Protein AF-A0A2E5K5N8-F1 (afdb_monomer_lite)

pLDDT: mean 83.08, std 12.69, range [45.38, 95.25]

Radius of gyration: 17.3 Å; chains: 1; bounding box: 49×31×35 Å

Sequence (79 aa):
MRESRIPPNAALPKMNPFLLQSADSITTKKDSHREISAKGQSSLKKLAAFLDKKELKRVTEIRHSPFVRAKQTAENSKK

Secondary structure (DSSP, 8-state):
-------TT-----------PPPPB-TTS-GGGPPBPHHHHHHHHHHHHHHHHTT----------SSHHHHHHHHHH--

Foldseek 3Di:
DDDPDDPPPPDDPDDDDDDDDQFDWDPPDDFLATAHDPNRLVVLVVVLVVCVVVVVQPDPDDDFDNGNSGVNSRVSNHD

Structure (mmCIF, N/CA/C/O backbone):
data_AF-A0A2E5K5N8-F1
#
_entry.id   AF-A0A2E5K5N8-F1
#
loop_
_atom_site.group_PDB
_atom_site.id
_atom_site.type_symbol
_atom_site.label_atom_id
_atom_site.label_alt_id
_atom_site.label_comp_id
_atom_site.label_asym_id
_atom_site.label_entity_id
_atom_site.label_seq_id
_atom_site.pdbx_PDB_ins_code
_atom_site.Cartn_x
_atom_site.Cartn_y
_atom_site.Cartn_z
_atom_site.occupancy
_atom_site.B_iso_or_equiv
_atom_site.auth_seq_id
_atom_site.auth_comp_id
_atom_site.auth_asym_id
_atom_site.auth_atom_id
_atom_site.pdbx_PDB_model_num
ATOM 1 N N . MET A 1 1 ? -33.860 -26.156 -3.700 1.00 45.38 1 MET A N 1
ATOM 2 C CA . MET A 1 1 ? -32.878 -25.060 -3.552 1.00 45.38 1 MET A CA 1
ATOM 3 C C . MET A 1 1 ? -33.537 -23.965 -2.724 1.00 45.38 1 MET A C 1
ATOM 5 O O . MET A 1 1 ? -34.622 -23.541 -3.092 1.00 45.38 1 MET A O 1
ATOM 9 N N . ARG A 1 2 ? -32.992 -23.604 -1.553 1.00 47.03 2 ARG A N 1
ATOM 10 C CA . ARG A 1 2 ? -33.554 -22.531 -0.713 1.00 47.03 2 ARG A CA 1
ATOM 11 C C . ARG A 1 2 ? -32.912 -21.216 -1.137 1.00 47.03 2 ARG A C 1
ATOM 13 O O . ARG A 1 2 ? -31.750 -20.985 -0.826 1.00 47.03 2 ARG A O 1
ATOM 20 N N . GLU A 1 3 ? -33.655 -20.385 -1.854 1.00 55.34 3 GLU A N 1
ATOM 21 C CA . GLU A 1 3 ? -33.278 -18.990 -2.061 1.00 55.34 3 GLU A CA 1
ATOM 22 C C . GLU A 1 3 ? -33.292 -18.289 -0.700 1.00 55.34 3 GLU A C 1
ATOM 24 O O . GLU A 1 3 ? -34.329 -18.177 -0.041 1.00 55.34 3 GLU A O 1
ATOM 29 N N . SER A 1 4 ? -32.118 -17.869 -0.238 1.00 56.34 4 SER A N 1
ATOM 30 C CA . SER A 1 4 ? -31.959 -17.060 0.964 1.00 56.34 4 SER A CA 1
ATOM 31 C C . SER A 1 4 ? -32.568 -15.678 0.718 1.00 56.34 4 SER A C 1
ATOM 33 O O . SER A 1 4 ? -31.908 -14.779 0.201 1.00 56.34 4 SER A O 1
ATOM 35 N N . ARG A 1 5 ? -33.849 -15.516 1.062 1.00 65.69 5 ARG A N 1
ATOM 36 C CA . ARG A 1 5 ? -34.539 -14.222 1.055 1.00 65.69 5 ARG A CA 1
ATOM 37 C C . ARG A 1 5 ? -34.013 -13.386 2.219 1.00 65.69 5 ARG A C 1
ATOM 39 O O . ARG A 1 5 ? -34.339 -13.657 3.372 1.00 65.69 5 ARG A O 1
ATOM 46 N N . ILE A 1 6 ? -33.182 -12.391 1.922 1.00 65.88 6 ILE A N 1
ATOM 47 C CA . ILE A 1 6 ? -32.793 -11.370 2.899 1.00 65.88 6 ILE A CA 1
ATOM 48 C C . ILE A 1 6 ? -34.064 -10.566 3.224 1.00 65.88 6 ILE A C 1
ATOM 50 O O . ILE A 1 6 ? -34.700 -10.068 2.292 1.00 65.88 6 ILE A O 1
ATOM 54 N N . PRO A 1 7 ? -34.490 -10.466 4.497 1.00 69.25 7 PRO A N 1
ATOM 55 C CA . PRO A 1 7 ? -35.678 -9.701 4.837 1.00 69.25 7 PRO A CA 1
ATOM 56 C C . PRO A 1 7 ? -35.474 -8.221 4.471 1.00 69.25 7 PRO A C 1
ATOM 58 O O . PRO A 1 7 ? -34.372 -7.703 4.653 1.00 69.25 7 PRO A O 1
ATOM 61 N N . PRO A 1 8 ? -36.518 -7.520 3.997 1.00 64.56 8 PRO A N 1
ATOM 62 C CA . PRO A 1 8 ? -36.408 -6.165 3.440 1.00 64.56 8 PRO A CA 1
ATOM 63 C C . PRO A 1 8 ? -35.876 -5.110 4.428 1.00 64.56 8 PRO A C 1
ATOM 65 O O . PRO A 1 8 ? -35.424 -4.058 3.996 1.00 64.56 8 PRO A O 1
ATOM 68 N N . ASN A 1 9 ? -35.869 -5.419 5.732 1.00 62.16 9 ASN A N 1
ATOM 69 C CA . ASN A 1 9 ? -35.355 -4.571 6.814 1.00 62.16 9 ASN A CA 1
ATOM 70 C C . ASN A 1 9 ? -34.158 -5.187 7.561 1.00 62.16 9 ASN A C 1
ATOM 72 O O . ASN A 1 9 ? -33.849 -4.780 8.682 1.00 62.16 9 ASN A O 1
ATOM 76 N N . ALA A 1 10 ? -33.486 -6.188 6.987 1.00 65.62 10 ALA A N 1
ATOM 77 C CA . ALA A 1 10 ? -32.223 -6.650 7.545 1.00 65.62 10 ALA A CA 1
ATOM 78 C C . ALA A 1 10 ? -31.204 -5.508 7.460 1.00 65.62 10 ALA A C 1
ATOM 80 O O . ALA A 1 10 ? -30.899 -5.027 6.368 1.00 65.62 10 ALA A O 1
ATOM 81 N N . ALA A 1 11 ? -30.669 -5.080 8.604 1.00 69.06 11 ALA A N 1
ATOM 82 C CA . ALA A 1 11 ? -29.537 -4.168 8.618 1.00 69.06 11 ALA A CA 1
ATOM 83 C C . ALA A 1 11 ? -28.405 -4.801 7.796 1.00 69.06 11 ALA A C 1
ATOM 85 O O . ALA A 1 11 ? -27.893 -5.866 8.150 1.00 69.06 11 ALA A O 1
ATOM 86 N N . LEU A 1 12 ? -28.043 -4.167 6.678 1.00 70.19 12 LEU A N 1
ATOM 87 C CA . LEU A 1 12 ? -26.881 -4.588 5.909 1.00 70.19 12 LEU A CA 1
ATOM 88 C C . LEU A 1 12 ? -25.650 -4.509 6.823 1.00 70.19 12 LEU A C 1
ATOM 90 O O . LEU A 1 12 ? -25.540 -3.562 7.612 1.00 70.19 12 LEU A O 1
ATOM 94 N N . PRO A 1 13 ? -24.722 -5.477 6.745 1.00 68.81 13 PRO A N 1
ATOM 95 C CA . PRO A 1 13 ? -23.491 -5.402 7.512 1.00 68.81 13 PRO A CA 1
ATOM 96 C C . PRO A 1 13 ? -22.800 -4.067 7.218 1.00 68.81 13 PRO A C 1
ATOM 98 O O . PRO A 1 13 ? -22.554 -3.715 6.064 1.00 68.81 13 PRO A O 1
ATOM 101 N N . LYS A 1 14 ? -22.531 -3.298 8.277 1.00 72.06 14 LYS A N 1
ATOM 102 C CA . LYS A 1 14 ? -21.918 -1.973 8.173 1.00 72.06 14 LYS A CA 1
ATOM 103 C C . LYS A 1 14 ? -20.504 -2.123 7.613 1.00 72.06 14 LYS A C 1
ATOM 105 O O . LYS A 1 14 ? -19.601 -2.572 8.315 1.00 72.06 14 LYS A O 1
ATOM 110 N N . MET A 1 15 ? -20.328 -1.760 6.346 1.00 75.31 15 MET A N 1
ATOM 111 C CA . MET A 1 15 ? -19.032 -1.757 5.676 1.00 75.31 15 MET A CA 1
ATOM 112 C C . MET A 1 15 ? -18.410 -0.364 5.783 1.00 75.31 15 MET A C 1
ATOM 114 O O . MET A 1 15 ? -19.058 0.628 5.458 1.00 75.31 15 MET A O 1
ATOM 118 N N . ASN A 1 16 ? -17.153 -0.292 6.218 1.00 81.38 16 ASN A N 1
ATOM 119 C CA . ASN A 1 16 ? -16.385 0.952 6.270 1.00 81.38 16 ASN A CA 1
ATOM 120 C C . ASN A 1 16 ? -15.362 0.944 5.123 1.00 81.38 16 ASN A C 1
ATOM 122 O O . ASN A 1 16 ? -14.294 0.348 5.281 1.00 81.38 16 ASN A O 1
ATOM 126 N N . PRO A 1 17 ? -15.676 1.530 3.952 1.00 86.00 17 PRO A N 1
ATOM 127 C CA . PRO A 1 17 ? -14.737 1.572 2.842 1.00 86.00 17 PRO A CA 1
ATOM 128 C C . PRO A 1 17 ? -13.605 2.565 3.125 1.00 86.00 17 PRO A C 1
ATOM 130 O O . PRO A 1 17 ? -13.835 3.678 3.597 1.00 86.00 17 PRO A O 1
ATOM 133 N N . PHE A 1 18 ? -12.383 2.174 2.770 1.00 86.88 18 PHE A N 1
ATOM 134 C CA . PHE A 1 18 ? -11.211 3.047 2.772 1.00 86.88 18 PHE A CA 1
ATOM 135 C C . 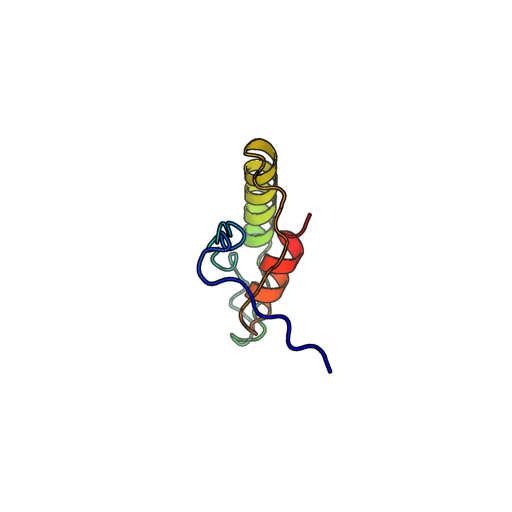PHE A 1 18 ? -10.684 3.183 1.349 1.00 86.88 18 PHE A C 1
ATOM 137 O O . PHE A 1 18 ? -10.638 2.208 0.598 1.00 86.88 18 PHE A O 1
ATOM 144 N N . LEU A 1 19 ? -10.263 4.393 0.987 1.00 90.50 19 LEU A N 1
ATOM 145 C CA . LEU A 1 19 ? -9.595 4.661 -0.280 1.00 90.50 19 LEU A CA 1
ATOM 146 C C . LEU A 1 19 ? -8.111 4.885 -0.017 1.00 90.50 19 LEU A C 1
ATOM 148 O O . LEU A 1 19 ? -7.738 5.694 0.832 1.00 90.50 19 LEU A O 1
ATOM 152 N N . LEU A 1 20 ? -7.271 4.166 -0.757 1.00 90.81 20 LEU A N 1
ATOM 153 C CA . LEU A 1 20 ? -5.823 4.265 -0.660 1.00 90.81 20 LEU A CA 1
ATOM 154 C C . LEU A 1 20 ? -5.223 4.440 -2.054 1.00 90.81 20 LEU A C 1
ATOM 156 O O . LEU A 1 20 ? -5.458 3.635 -2.954 1.00 90.81 20 LEU A O 1
ATOM 160 N N . GLN A 1 21 ? -4.419 5.486 -2.220 1.00 93.62 21 GLN A N 1
ATOM 161 C CA . GLN A 1 21 ? -3.618 5.687 -3.422 1.00 93.62 21 GLN A CA 1
ATOM 162 C C . GLN A 1 21 ? -2.390 4.765 -3.402 1.00 93.62 21 GLN A C 1
ATOM 164 O O . GLN A 1 21 ? -1.796 4.535 -2.348 1.00 93.62 21 GLN A O 1
ATOM 169 N N . SER A 1 22 ? -1.979 4.261 -4.572 1.00 92.12 22 SER A N 1
ATOM 170 C CA . SER A 1 22 ? -0.733 3.495 -4.697 1.00 92.12 22 SER A CA 1
ATOM 171 C C . SER A 1 22 ? 0.465 4.315 -4.221 1.00 92.12 22 SER A C 1
ATOM 173 O O . SER A 1 22 ? 0.568 5.498 -4.554 1.00 92.12 22 SER A O 1
ATOM 175 N N . ALA A 1 23 ? 1.385 3.672 -3.505 1.00 94.12 23 ALA A N 1
ATOM 176 C CA . ALA A 1 23 ? 2.611 4.306 -3.051 1.00 94.12 23 ALA A CA 1
ATOM 177 C C . ALA A 1 23 ? 3.497 4.765 -4.220 1.00 94.12 23 ALA A C 1
ATOM 179 O O . ALA A 1 23 ? 3.352 4.321 -5.363 1.00 94.12 23 ALA A O 1
ATOM 180 N N . ASP A 1 24 ? 4.436 5.649 -3.890 1.00 95.25 24 ASP A N 1
ATOM 181 C CA . ASP A 1 24 ? 5.433 6.165 -4.821 1.00 95.25 24 ASP A CA 1
ATOM 182 C C . ASP A 1 24 ? 6.182 5.028 -5.540 1.00 95.25 24 ASP A C 1
ATOM 184 O O . ASP A 1 24 ? 6.463 3.988 -4.938 1.00 95.25 24 ASP A O 1
ATOM 188 N N . SER A 1 25 ? 6.482 5.212 -6.828 1.00 94.25 25 SER A N 1
ATOM 189 C CA . SER A 1 25 ? 6.924 4.130 -7.722 1.00 94.25 25 SER A CA 1
ATOM 190 C C . SER A 1 25 ? 8.121 4.514 -8.586 1.00 94.25 25 SER A C 1
ATOM 192 O O . SER A 1 25 ? 8.345 5.683 -8.887 1.00 94.25 25 SER A O 1
ATOM 194 N N . ILE A 1 26 ? 8.899 3.512 -8.991 1.00 91.44 26 ILE A N 1
ATOM 195 C CA . ILE A 1 26 ? 10.076 3.678 -9.842 1.00 91.44 26 ILE A CA 1
ATOM 196 C C . ILE A 1 26 ? 9.616 3.983 -11.271 1.00 91.44 26 ILE A C 1
ATOM 198 O O . ILE A 1 26 ? 8.891 3.200 -11.883 1.00 91.44 26 ILE A O 1
ATOM 202 N N . THR A 1 27 ? 10.059 5.110 -11.828 1.00 89.12 27 THR A N 1
ATOM 203 C CA . THR A 1 27 ? 9.563 5.619 -13.115 1.00 89.12 27 THR A CA 1
ATOM 204 C C . THR A 1 27 ? 10.246 5.024 -14.345 1.00 89.12 27 TH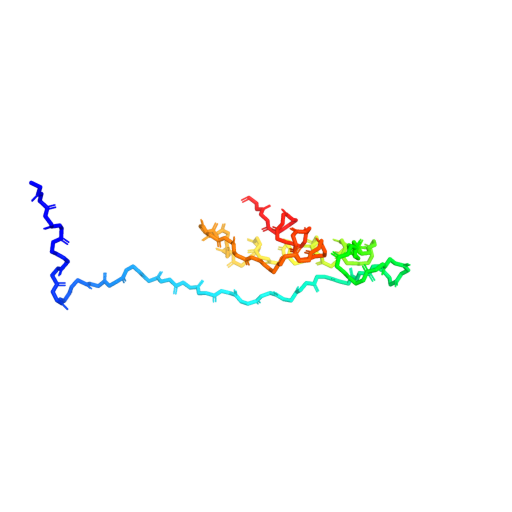R A C 1
ATOM 206 O O . THR A 1 27 ? 9.730 5.203 -15.448 1.00 89.12 27 THR A O 1
ATOM 209 N N . THR A 1 28 ? 11.351 4.293 -14.165 1.00 86.00 28 THR A N 1
ATOM 210 C CA . THR A 1 28 ? 12.193 3.744 -15.245 1.00 86.00 28 THR A CA 1
ATOM 211 C C . THR A 1 28 ? 11.581 2.544 -15.973 1.00 86.00 28 THR A C 1
ATOM 213 O O . THR A 1 28 ? 12.019 2.207 -17.069 1.00 86.00 28 THR A O 1
ATOM 216 N N . LYS A 1 29 ? 10.560 1.897 -15.396 1.00 81.12 29 LYS A N 1
ATOM 217 C CA . LYS A 1 29 ? 9.838 0.768 -16.005 1.00 81.12 29 LYS A CA 1
ATOM 218 C C . LYS A 1 29 ? 8.584 1.241 -16.753 1.00 81.12 29 LYS A C 1
ATOM 220 O O . LYS A 1 29 ? 8.016 2.293 -16.442 1.00 81.12 29 LYS A O 1
ATOM 225 N N . LYS A 1 30 ? 8.111 0.416 -17.700 1.00 86.69 30 LYS A N 1
ATOM 226 C CA . LYS A 1 30 ? 6.790 0.553 -18.349 1.00 86.69 30 LYS A CA 1
ATOM 227 C C . LYS A 1 30 ? 5.712 0.730 -17.280 1.00 86.69 30 LYS A C 1
ATOM 229 O O . LYS A 1 30 ? 5.756 0.011 -16.285 1.00 86.69 30 LYS A O 1
ATOM 234 N N . ASP A 1 31 ? 4.739 1.624 -17.495 1.00 90.38 31 ASP A N 1
ATOM 235 C CA . ASP A 1 31 ? 3.817 2.059 -16.430 1.00 90.38 31 ASP A CA 1
ATOM 236 C C . ASP A 1 31 ? 3.183 0.892 -15.661 1.00 90.38 31 ASP A C 1
ATOM 238 O O . ASP A 1 31 ? 3.207 0.865 -14.431 1.00 90.38 31 ASP A O 1
ATOM 242 N N . SER A 1 32 ? 2.712 -0.128 -16.382 1.00 91.62 32 SER A N 1
ATOM 243 C CA . SER A 1 32 ? 2.059 -1.287 -15.774 1.00 91.62 32 SER A CA 1
ATOM 244 C C . SER A 1 32 ? 2.965 -2.126 -14.865 1.00 91.62 32 SER A C 1
ATOM 246 O O . SER A 1 32 ? 2.466 -2.775 -13.949 1.00 91.62 32 SER A O 1
ATOM 248 N N . HIS A 1 33 ? 4.280 -2.069 -15.087 1.00 92.44 33 HIS A N 1
ATOM 249 C CA . HIS A 1 33 ? 5.322 -2.804 -14.366 1.00 92.44 33 HIS A CA 1
ATOM 250 C C . HIS A 1 33 ? 6.108 -1.917 -13.393 1.00 92.44 33 HIS A C 1
ATOM 252 O O . HIS A 1 33 ? 7.124 -2.349 -12.849 1.00 92.44 33 HIS A O 1
ATOM 258 N N . ARG A 1 34 ? 5.686 -0.663 -13.186 1.00 93.19 34 ARG A N 1
ATOM 259 C CA . ARG A 1 34 ? 6.312 0.207 -12.188 1.00 93.19 34 ARG A CA 1
ATOM 260 C C . ARG A 1 34 ? 6.104 -0.385 -10.804 1.00 93.19 34 ARG A C 1
ATOM 262 O O . ARG A 1 34 ? 4.969 -0.570 -10.364 1.00 93.19 34 ARG A O 1
ATOM 269 N N . GLU A 1 35 ? 7.214 -0.677 -10.147 1.00 94.56 35 GLU A N 1
ATOM 270 C CA . GLU A 1 35 ? 7.268 -1.170 -8.774 1.00 94.56 35 GLU A CA 1
ATOM 271 C C . GLU A 1 35 ? 7.321 -0.001 -7.796 1.00 94.56 35 GLU A C 1
ATOM 273 O O . GLU A 1 35 ? 7.744 1.100 -8.154 1.00 94.56 35 GLU A O 1
ATOM 278 N N . ILE A 1 36 ? 6.912 -0.233 -6.552 1.00 94.69 36 ILE A N 1
ATOM 279 C CA . ILE A 1 36 ? 7.043 0.763 -5.489 1.00 94.69 36 ILE A CA 1
ATOM 280 C C . ILE A 1 36 ? 8.518 1.110 -5.242 1.00 94.69 36 ILE A C 1
ATOM 282 O O . ILE A 1 36 ? 9.391 0.243 -5.237 1.00 94.69 36 ILE A O 1
ATOM 286 N N . SER A 1 37 ? 8.802 2.393 -5.030 1.00 95.12 37 SER A N 1
ATOM 287 C CA . SER A 1 37 ? 10.140 2.881 -4.697 1.00 95.12 37 SER A CA 1
ATOM 288 C C . SER A 1 37 ? 10.476 2.585 -3.229 1.00 95.12 37 SER A C 1
ATOM 290 O O . SER A 1 37 ? 9.589 2.335 -2.408 1.00 95.12 37 SER A O 1
ATOM 292 N N . ALA A 1 38 ? 11.754 2.678 -2.846 1.00 93.50 38 ALA A N 1
ATOM 293 C CA . ALA A 1 38 ? 12.159 2.582 -1.436 1.00 93.50 38 ALA A CA 1
ATOM 294 C C . ALA A 1 38 ? 11.489 3.665 -0.559 1.00 93.50 38 ALA A C 1
ATOM 296 O O . ALA A 1 38 ? 11.129 3.429 0.601 1.00 93.50 38 ALA A O 1
ATOM 297 N N . LYS A 1 39 ? 11.253 4.851 -1.139 1.00 94.62 39 LYS A N 1
ATOM 298 C CA . LYS A 1 39 ? 10.473 5.926 -0.515 1.00 94.62 39 LYS A CA 1
ATOM 299 C C . LYS A 1 39 ? 9.014 5.504 -0.329 1.00 94.62 39 LYS A C 1
ATOM 301 O O . LYS A 1 39 ? 8.476 5.667 0.764 1.00 94.62 39 LYS A O 1
ATOM 306 N N . GLY A 1 40 ? 8.407 4.900 -1.351 1.00 92.94 40 GLY A N 1
ATOM 307 C CA . GLY A 1 40 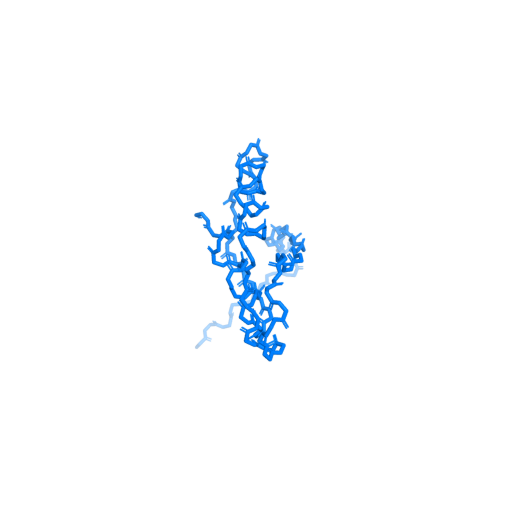? 7.060 4.331 -1.290 1.00 92.94 40 GLY A CA 1
ATOM 308 C C . GLY A 1 40 ? 6.919 3.271 -0.196 1.00 92.94 40 GLY A C 1
ATOM 309 O O . GLY A 1 40 ? 6.021 3.368 0.638 1.00 92.94 40 GLY A O 1
ATOM 310 N N . GLN A 1 41 ? 7.859 2.325 -0.120 1.00 92.94 41 GLN A N 1
ATOM 311 C CA . GLN A 1 41 ? 7.904 1.316 0.947 1.00 92.94 41 GLN A CA 1
ATOM 312 C C . GLN A 1 41 ? 7.966 1.950 2.342 1.00 92.94 41 GLN A C 1
ATOM 314 O O . GLN A 1 41 ? 7.247 1.542 3.254 1.00 92.94 41 GLN A O 1
ATOM 319 N N . SER A 1 42 ? 8.794 2.982 2.514 1.00 93.62 42 SER A N 1
ATOM 320 C CA . SER A 1 42 ? 8.915 3.696 3.789 1.00 93.62 42 SER A CA 1
ATOM 321 C C . SER A 1 42 ? 7.612 4.402 4.183 1.00 93.62 42 SER A C 1
ATOM 323 O O . SER A 1 42 ? 7.229 4.380 5.354 1.00 93.62 42 SER A O 1
ATOM 325 N N . SER A 1 43 ? 6.897 4.988 3.219 1.00 93.31 43 SER A N 1
ATOM 326 C CA . SER A 1 43 ? 5.574 5.582 3.448 1.00 93.31 43 SER A CA 1
ATOM 327 C C . SER A 1 43 ? 4.539 4.540 3.870 1.00 93.31 43 SER A C 1
ATOM 329 O O . SER A 1 43 ? 3.776 4.792 4.802 1.00 93.31 43 SER A O 1
ATOM 331 N N . LEU A 1 44 ? 4.549 3.350 3.261 1.00 91.38 44 LEU A N 1
ATOM 332 C CA . LEU A 1 44 ? 3.645 2.258 3.637 1.00 91.38 44 LEU A CA 1
ATOM 333 C C . LEU A 1 44 ? 3.913 1.745 5.052 1.00 91.38 44 LEU A C 1
ATOM 335 O O . LEU A 1 44 ? 2.967 1.525 5.801 1.00 91.38 44 LEU A O 1
ATOM 339 N N . LYS A 1 45 ? 5.179 1.657 5.478 1.00 90.56 45 LYS A N 1
ATOM 340 C CA . LYS A 1 45 ? 5.518 1.325 6.874 1.00 90.56 45 LYS A CA 1
ATOM 341 C C . LYS A 1 45 ? 4.941 2.343 7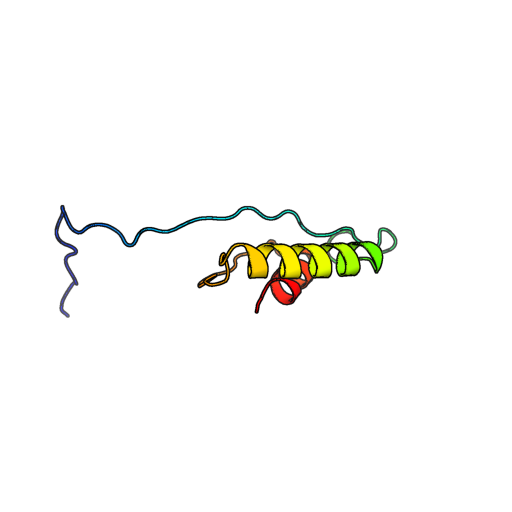.864 1.00 90.56 45 LYS A C 1
ATOM 343 O O . LYS A 1 45 ? 4.375 1.959 8.886 1.00 90.56 45 LYS A O 1
ATOM 348 N N . LYS A 1 46 ? 5.044 3.642 7.553 1.00 90.31 46 LYS A N 1
ATOM 349 C CA . LYS A 1 46 ? 4.462 4.714 8.382 1.00 90.31 46 LYS A CA 1
ATOM 350 C C . LYS A 1 46 ? 2.936 4.636 8.418 1.00 90.31 46 LYS A C 1
ATOM 352 O O . LYS A 1 46 ? 2.351 4.767 9.491 1.00 90.31 46 LYS A O 1
ATOM 357 N N . LEU A 1 47 ? 2.305 4.375 7.272 1.00 88.38 47 LEU A N 1
ATOM 358 C CA . LEU A 1 47 ? 0.861 4.170 7.179 1.00 88.38 47 LEU A CA 1
ATOM 359 C C . LEU A 1 47 ? 0.420 2.966 8.019 1.00 88.38 47 LEU A C 1
ATOM 361 O O . LEU A 1 47 ? -0.492 3.093 8.827 1.00 88.38 47 LEU A O 1
ATOM 365 N N . ALA A 1 48 ? 1.100 1.827 7.901 1.00 84.19 48 ALA A N 1
ATOM 366 C CA . ALA A 1 48 ? 0.789 0.620 8.660 1.00 84.19 48 ALA A CA 1
ATOM 367 C C . ALA A 1 48 ? 0.911 0.835 10.180 1.00 84.19 48 ALA A C 1
ATOM 369 O O . ALA A 1 48 ? 0.105 0.306 10.945 1.00 84.19 48 ALA A O 1
ATOM 370 N N . ALA A 1 49 ? 1.891 1.625 10.630 1.00 86.00 49 ALA A N 1
ATOM 371 C CA . ALA A 1 49 ? 2.009 2.034 12.030 1.00 86.00 49 ALA A CA 1
ATOM 372 C C . ALA A 1 49 ? 0.875 2.981 12.467 1.00 86.00 49 ALA A C 1
ATOM 374 O O . ALA A 1 49 ? 0.403 2.899 13.600 1.00 86.00 49 ALA A O 1
ATOM 375 N N . PHE A 1 50 ? 0.422 3.877 11.587 1.00 85.44 50 PHE A N 1
ATOM 376 C CA . PHE A 1 50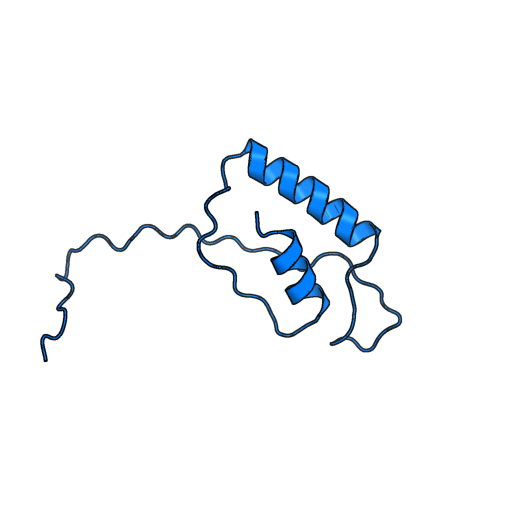 ? -0.712 4.760 11.865 1.00 85.44 50 PHE A CA 1
ATOM 377 C C . PHE A 1 50 ? -2.036 3.989 11.961 1.00 85.44 50 PHE A C 1
ATOM 379 O O . PHE A 1 50 ? -2.788 4.190 12.914 1.00 85.44 50 PHE A O 1
ATOM 386 N N . LEU A 1 51 ? -2.300 3.081 11.018 1.00 82.06 51 LEU A N 1
ATOM 387 C CA . LEU A 1 51 ? -3.508 2.250 11.000 1.00 82.06 51 LEU A CA 1
ATOM 388 C C . LEU A 1 51 ? -3.596 1.356 12.241 1.00 82.06 51 LEU A C 1
ATOM 390 O O . LEU A 1 51 ? -4.670 1.230 12.828 1.00 82.06 51 LEU A O 1
ATOM 394 N N . ASP A 1 52 ? -2.459 0.821 12.696 1.00 78.56 52 ASP A N 1
ATOM 395 C CA . ASP A 1 52 ? -2.390 0.053 13.939 1.00 78.56 52 ASP A CA 1
ATOM 396 C C . ASP A 1 52 ? -2.804 0.860 15.161 1.00 78.56 52 ASP A C 1
ATOM 398 O O . ASP A 1 52 ? -3.557 0.359 15.994 1.00 78.56 52 ASP A O 1
ATOM 402 N N . LYS A 1 53 ? -2.314 2.101 15.267 1.00 79.75 53 LYS A N 1
ATOM 403 C CA . LYS A 1 53 ? -2.629 3.008 16.379 1.00 79.75 53 LYS A CA 1
ATOM 404 C C . LYS A 1 53 ? -4.092 3.443 16.391 1.00 79.75 53 LYS A C 1
ATOM 406 O O . LYS A 1 53 ? -4.587 3.856 17.431 1.00 79.75 53 LYS A O 1
ATOM 411 N N . LYS A 1 54 ? -4.760 3.415 15.237 1.00 75.50 54 LYS A N 1
ATOM 412 C CA . LYS A 1 54 ? -6.153 3.851 15.067 1.00 75.50 54 LYS A CA 1
ATOM 413 C C . LYS A 1 54 ? -7.159 2.700 15.094 1.00 75.50 54 LYS A C 1
ATOM 415 O O . LYS A 1 54 ? -8.323 2.935 14.797 1.00 75.50 54 LYS A O 1
ATOM 420 N N . GLU A 1 55 ? -6.716 1.481 15.409 1.00 63.88 55 GLU A N 1
ATOM 421 C CA . GLU A 1 55 ? -7.550 0.269 15.440 1.00 63.88 55 GLU A CA 1
ATOM 422 C C . GLU A 1 55 ? -8.305 -0.009 14.127 1.00 63.88 55 GLU A C 1
ATOM 424 O O . GLU A 1 55 ? -9.249 -0.795 14.085 1.00 63.88 55 GLU A O 1
ATOM 429 N N . LEU A 1 56 ? -7.830 0.537 13.002 1.00 66.31 56 LEU A N 1
ATOM 430 C CA . LEU A 1 56 ? -8.382 0.288 11.663 1.00 66.31 56 LEU A CA 1
ATOM 431 C C . LEU A 1 56 ? -7.970 -1.092 11.113 1.00 66.31 56 LEU A C 1
ATOM 433 O O . LEU A 1 56 ? -7.915 -1.312 9.907 1.00 66.31 56 LEU A O 1
ATOM 437 N N . LYS A 1 57 ? -7.662 -2.036 12.008 1.00 62.81 57 LYS A N 1
ATOM 438 C CA . LYS A 1 57 ? -6.982 -3.306 11.724 1.00 62.81 57 LYS A CA 1
ATOM 439 C C . LYS A 1 57 ? -7.856 -4.335 11.015 1.00 62.81 57 LYS A C 1
ATOM 441 O O . LYS A 1 57 ? -7.343 -5.340 10.542 1.00 62.81 57 LYS A O 1
ATOM 446 N N . ARG A 1 58 ? -9.172 -4.125 10.940 1.00 73.50 58 ARG A N 1
ATOM 447 C CA . ARG A 1 58 ? -10.101 -5.146 10.441 1.00 73.50 58 ARG A CA 1
ATOM 448 C C . ARG A 1 58 ? -10.466 -4.929 8.974 1.00 73.50 58 ARG A C 1
ATOM 450 O O . ARG A 1 58 ? -11.631 -4.753 8.631 1.00 73.50 58 ARG A O 1
ATOM 457 N N . VAL A 1 59 ? -9.452 -4.940 8.112 1.00 78.94 59 VAL A N 1
ATOM 458 C CA . VAL A 1 59 ? -9.650 -4.947 6.659 1.00 78.94 59 VAL A CA 1
ATOM 459 C C . VAL A 1 59 ? -9.975 -6.377 6.227 1.00 78.94 59 VAL A C 1
ATOM 461 O O . VAL A 1 59 ? -9.101 -7.235 6.187 1.00 78.94 59 VAL A O 1
ATOM 464 N N . THR A 1 60 ? -11.246 -6.653 5.936 1.00 83.44 60 THR A N 1
ATOM 465 C CA . THR A 1 60 ? -11.708 -7.992 5.524 1.00 83.44 60 THR A CA 1
ATOM 466 C C . THR A 1 60 ? -11.535 -8.252 4.030 1.00 83.44 60 THR A C 1
ATOM 468 O O . THR A 1 60 ? -11.504 -9.403 3.607 1.00 83.44 60 THR A O 1
ATOM 471 N N . GLU A 1 61 ? -11.427 -7.196 3.224 1.00 86.94 61 GLU A N 1
ATOM 472 C CA . GLU A 1 61 ? -11.287 -7.285 1.774 1.00 86.94 61 GLU A CA 1
ATOM 473 C C . GLU A 1 61 ? -10.416 -6.136 1.257 1.00 86.94 61 GLU A C 1
ATOM 475 O O . GLU A 1 61 ? -10.554 -4.992 1.692 1.00 86.94 61 GLU A O 1
ATOM 480 N N . ILE A 1 62 ? -9.528 -6.435 0.305 1.00 89.56 62 ILE A N 1
ATOM 481 C CA . ILE A 1 62 ? -8.749 -5.429 -0.423 1.00 89.56 62 ILE A CA 1
ATOM 482 C C . ILE A 1 62 ? -8.917 -5.674 -1.914 1.00 89.56 62 ILE A C 1
ATOM 484 O O . ILE A 1 62 ? -8.581 -6.747 -2.414 1.00 89.56 62 ILE A O 1
ATOM 488 N N . ARG A 1 63 ? -9.369 -4.644 -2.630 1.00 92.25 63 ARG A N 1
ATOM 489 C CA . ARG A 1 63 ? -9.369 -4.591 -4.094 1.00 92.25 63 ARG A CA 1
ATOM 490 C C . ARG A 1 63 ? -8.324 -3.583 -4.545 1.00 92.25 63 ARG A C 1
ATOM 492 O O . ARG A 1 63 ? -8.197 -2.516 -3.951 1.00 92.25 63 ARG A O 1
ATOM 499 N N . HIS A 1 64 ? -7.578 -3.913 -5.588 1.00 94.25 64 HIS A N 1
ATOM 500 C CA . HIS A 1 64 ? -6.550 -3.036 -6.139 1.00 94.25 64 HIS A CA 1
ATOM 501 C C . HIS A 1 64 ? -6.602 -3.035 -7.667 1.00 94.25 64 HIS A C 1
ATOM 503 O O . HIS A 1 64 ? -7.160 -3.939 -8.286 1.00 94.25 64 HIS A O 1
ATOM 509 N N . SER A 1 65 ? -6.008 -2.011 -8.280 1.00 92.19 65 SER A N 1
ATOM 510 C CA . SER A 1 65 ? -5.872 -1.933 -9.737 1.00 92.19 65 SER A CA 1
ATOM 511 C C . SER A 1 65 ? -4.877 -2.989 -10.260 1.00 92.19 65 SER A C 1
ATOM 513 O O . SER A 1 65 ? -4.076 -3.512 -9.478 1.00 92.19 65 SER A O 1
ATOM 515 N N . PRO A 1 66 ? -4.875 -3.318 -11.567 1.00 93.75 66 PRO A N 1
ATOM 516 C CA . PRO A 1 66 ? -4.017 -4.375 -12.113 1.00 93.75 66 PRO A CA 1
ATOM 517 C C . PRO A 1 66 ? -2.522 -4.006 -12.178 1.00 93.75 66 PRO A C 1
ATOM 519 O O . PRO A 1 66 ? -1.704 -4.830 -12.578 1.00 93.75 66 PRO A O 1
ATOM 522 N N . PHE A 1 67 ? -2.137 -2.779 -11.813 1.00 95.00 67 PHE A N 1
ATOM 523 C CA . PHE A 1 67 ? -0.748 -2.325 -11.883 1.00 95.00 67 PHE A CA 1
ATOM 524 C C . PHE A 1 67 ? 0.110 -2.874 -10.741 1.00 95.00 67 PHE A C 1
ATOM 526 O O . PHE A 1 67 ? -0.335 -2.946 -9.593 1.00 95.00 67 PHE A O 1
ATOM 533 N N . VAL A 1 68 ? 1.383 -3.168 -11.034 1.00 94.62 68 VAL A N 1
ATOM 534 C CA . VAL A 1 68 ? 2.331 -3.741 -10.059 1.00 94.62 68 VAL A CA 1
ATOM 535 C C . VAL A 1 68 ? 2.435 -2.888 -8.787 1.00 94.62 68 VAL A C 1
ATOM 537 O O . VAL A 1 68 ? 2.272 -3.419 -7.691 1.00 94.62 68 VAL A O 1
ATOM 540 N N . ARG A 1 69 ? 2.585 -1.560 -8.908 1.00 94.75 69 ARG A N 1
ATOM 541 C CA . ARG A 1 69 ? 2.596 -0.625 -7.762 1.00 94.75 69 ARG A CA 1
ATOM 542 C C . ARG A 1 69 ? 1.364 -0.729 -6.859 1.00 94.75 69 ARG A C 1
ATOM 544 O O . ARG A 1 69 ? 1.481 -0.597 -5.642 1.00 94.75 69 ARG A O 1
ATOM 551 N N . ALA A 1 70 ? 0.184 -0.962 -7.435 1.00 94.81 70 ALA A N 1
ATOM 552 C CA . ALA A 1 70 ? -1.062 -1.059 -6.682 1.00 94.81 70 ALA A CA 1
ATOM 553 C C . ALA A 1 70 ? -1.168 -2.407 -5.966 1.00 94.81 70 ALA A C 1
ATOM 555 O O . ALA A 1 70 ? -1.496 -2.432 -4.781 1.00 94.81 70 ALA A O 1
ATOM 556 N N . LYS A 1 71 ? -0.797 -3.501 -6.646 1.00 95.19 71 LYS A N 1
ATOM 557 C CA . LYS A 1 71 ? -0.679 -4.830 -6.034 1.00 95.19 71 LYS A C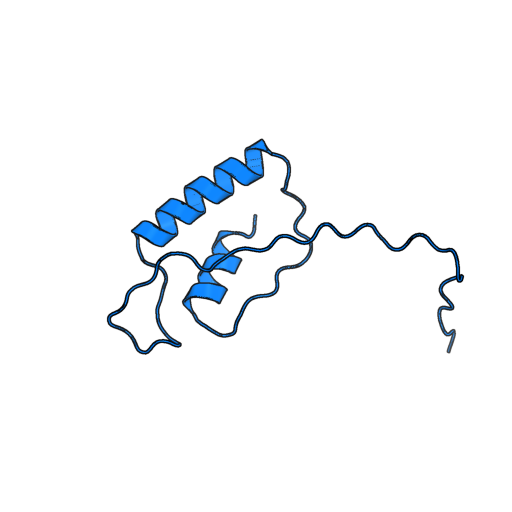A 1
ATOM 558 C C . LYS A 1 71 ? 0.293 -4.812 -4.850 1.00 95.19 71 LYS A C 1
ATOM 560 O O . LYS A 1 71 ? -0.081 -5.200 -3.749 1.00 95.19 71 LYS A O 1
ATOM 565 N N . GLN A 1 72 ? 1.498 -4.275 -5.042 1.00 94.25 72 GLN A N 1
ATOM 566 C CA . GLN A 1 72 ? 2.509 -4.186 -3.984 1.00 94.25 72 GLN A CA 1
ATOM 567 C C . GLN A 1 72 ? 2.053 -3.299 -2.819 1.00 94.25 72 GLN A C 1
ATOM 569 O O . GLN A 1 72 ? 2.276 -3.644 -1.661 1.00 94.25 72 GLN A O 1
ATOM 574 N N . THR A 1 73 ? 1.380 -2.180 -3.102 1.00 94.38 73 THR A N 1
ATOM 575 C CA . THR A 1 73 ? 0.791 -1.323 -2.059 1.00 94.38 73 THR A CA 1
ATOM 576 C C . THR A 1 73 ? -0.249 -2.081 -1.233 1.00 94.38 73 THR A C 1
ATOM 578 O O . THR A 1 73 ? -0.213 -2.023 -0.004 1.00 94.38 73 THR A O 1
ATOM 581 N N . ALA A 1 74 ? -1.143 -2.822 -1.893 1.00 91.81 74 ALA A N 1
ATOM 582 C CA . ALA A 1 74 ? -2.160 -3.634 -1.235 1.00 91.81 74 ALA A CA 1
ATOM 583 C C . ALA A 1 74 ? -1.538 -4.731 -0.361 1.00 91.81 74 ALA A C 1
ATOM 585 O O . ALA A 1 74 ? -1.914 -4.866 0.797 1.00 91.81 74 ALA A O 1
ATOM 586 N N . GLU A 1 75 ? -0.559 -5.474 -0.881 1.00 90.38 75 GLU A N 1
ATOM 587 C CA . GLU A 1 75 ? 0.144 -6.531 -0.142 1.00 90.38 75 GLU A CA 1
ATOM 588 C C . GLU A 1 75 ? 0.866 -5.995 1.099 1.00 90.38 75 GLU A C 1
ATOM 590 O O . GLU A 1 75 ? 0.754 -6.584 2.166 1.00 90.38 75 GLU A O 1
ATOM 595 N N . ASN A 1 76 ? 1.523 -4.838 0.996 1.00 87.31 76 ASN A N 1
ATOM 596 C CA . ASN A 1 76 ? 2.204 -4.196 2.128 1.00 87.31 76 ASN A CA 1
ATOM 597 C C . ASN A 1 76 ? 1.241 -3.566 3.151 1.00 87.31 76 ASN A C 1
ATOM 599 O O . ASN A 1 76 ? 1.666 -3.193 4.243 1.00 87.31 76 ASN A O 1
ATOM 603 N N . SER A 1 77 ? -0.035 -3.410 2.794 1.00 81.50 77 SER A N 1
ATOM 604 C CA . SER A 1 77 ? -1.077 -2.879 3.681 1.00 81.50 77 SER A CA 1
ATOM 605 C C . SER A 1 77 ? -1.875 -3.986 4.379 1.00 81.50 77 SER A C 1
ATOM 607 O O . SER A 1 77 ? -2.648 -3.687 5.287 1.00 81.50 77 SER A O 1
ATOM 609 N N . LYS A 1 78 ? -1.697 -5.252 3.971 1.00 74.62 78 LYS A N 1
ATOM 610 C CA . LYS A 1 78 ? -2.259 -6.417 4.664 1.00 74.62 78 LYS A CA 1
ATOM 611 C C . LYS A 1 78 ? -1.465 -6.649 5.951 1.00 74.62 78 LYS A C 1
ATOM 613 O O . LYS A 1 78 ? -0.245 -6.793 5.901 1.00 74.62 78 LYS A O 1
ATOM 618 N N . LYS A 1 79 ? -2.159 -6.673 7.084 1.00 59.84 79 LYS A N 1
ATOM 619 C CA . LYS A 1 79 ? -1.657 -7.198 8.355 1.00 59.84 79 LYS A CA 1
ATOM 620 C C . LYS A 1 79 ? -2.460 -8.421 8.734 1.00 59.84 79 LYS A C 1
ATOM 622 O O . LYS A 1 79 ? -3.692 -8.369 8.525 1.00 59.84 79 LYS A O 1
#